Protein AF-A0A920VBQ0-F1 (afdb_monomer_lite)

Structure (mmCIF, N/CA/C/O backbone):
data_AF-A0A920VBQ0-F1
#
_entry.id   AF-A0A920VBQ0-F1
#
loop_
_atom_site.group_PDB
_atom_site.id
_atom_site.type_symbol
_atom_site.label_atom_id
_atom_site.label_alt_id
_atom_site.label_comp_id
_atom_site.label_asym_id
_atom_site.label_entity_id
_atom_site.label_seq_id
_atom_site.pdbx_PDB_ins_code
_atom_site.Cartn_x
_atom_site.Cartn_y
_atom_site.Cartn_z
_atom_site.occupancy
_atom_site.B_iso_or_equiv
_atom_site.auth_seq_id
_atom_site.auth_comp_id
_atom_site.auth_asym_id
_atom_site.auth_atom_id
_atom_site.pdbx_PDB_model_num
ATOM 1 N N . MET A 1 1 ? -24.435 -3.716 21.543 1.00 46.31 1 MET A N 1
ATOM 2 C CA . MET A 1 1 ? -23.153 -3.632 20.809 1.00 46.31 1 MET A CA 1
ATOM 3 C C . MET A 1 1 ? -22.220 -2.700 21.575 1.00 46.31 1 MET A C 1
ATOM 5 O O . MET A 1 1 ? -22.427 -1.502 21.530 1.00 46.31 1 MET A O 1
ATOM 9 N N . ARG A 1 2 ? -21.284 -3.238 22.366 1.00 42.78 2 ARG A N 1
ATOM 10 C CA . ARG A 1 2 ? -20.258 -2.459 23.103 1.00 42.78 2 ARG A CA 1
ATOM 11 C C . ARG A 1 2 ? -18.838 -3.027 22.949 1.00 42.78 2 ARG A C 1
ATOM 13 O O . ARG A 1 2 ? -17.883 -2.320 23.206 1.00 42.78 2 ARG A O 1
ATOM 20 N N . HIS A 1 3 ? -18.694 -4.271 22.482 1.00 48.88 3 HIS A N 1
ATOM 21 C CA . HIS A 1 3 ? -17.398 -4.961 22.445 1.00 48.88 3 HIS A CA 1
ATOM 22 C C . HIS A 1 3 ? -16.560 -4.739 21.182 1.00 48.88 3 HIS A C 1
ATOM 24 O O . HIS A 1 3 ? -15.371 -5.033 21.198 1.00 48.88 3 HIS A O 1
ATOM 30 N N . VAL A 1 4 ? -17.140 -4.242 20.085 1.00 51.81 4 VAL A N 1
ATOM 31 C CA . VAL A 1 4 ? -16.386 -4.118 18.826 1.00 51.81 4 VAL A CA 1
ATOM 32 C C . VAL A 1 4 ? -15.414 -2.935 18.873 1.00 51.81 4 VAL A C 1
ATOM 34 O O . VAL A 1 4 ? -14.312 -3.068 18.357 1.00 51.81 4 VAL A O 1
ATOM 37 N N . SER A 1 5 ? -15.768 -1.824 19.532 1.00 54.25 5 SER A N 1
ATOM 38 C CA . SER A 1 5 ? -14.949 -0.602 19.588 1.00 54.25 5 SER A CA 1
ATOM 39 C C . SER A 1 5 ? -13.728 -0.717 20.508 1.00 54.25 5 SER A C 1
ATOM 41 O O . SER A 1 5 ? -12.646 -0.293 20.114 1.00 54.25 5 SER A O 1
ATOM 43 N N . GLU A 1 6 ? -13.862 -1.326 21.694 1.00 57.25 6 GLU A N 1
ATOM 44 C CA . GLU A 1 6 ? -12.722 -1.576 22.596 1.00 57.25 6 GLU A CA 1
ATOM 45 C C . GLU A 1 6 ? -11.742 -2.570 21.980 1.00 57.25 6 GLU A C 1
ATOM 47 O O . GLU A 1 6 ? -10.553 -2.277 21.881 1.00 57.25 6 GLU A O 1
ATOM 52 N N . ALA A 1 7 ? -12.249 -3.695 21.459 1.00 59.72 7 ALA A N 1
ATOM 53 C CA . ALA A 1 7 ? -11.400 -4.668 20.791 1.00 59.72 7 ALA A CA 1
ATOM 54 C C . ALA A 1 7 ? -10.718 -4.066 19.553 1.00 59.72 7 ALA A C 1
ATOM 56 O O . ALA A 1 7 ? -9.624 -4.507 19.220 1.00 59.72 7 ALA A O 1
ATOM 57 N N . PHE A 1 8 ? -11.329 -3.090 18.852 1.00 60.94 8 PHE A N 1
ATOM 58 C CA . PHE A 1 8 ? -10.746 -2.425 17.673 1.00 60.94 8 PHE A CA 1
ATOM 59 C C . PHE A 1 8 ? -9.410 -1.745 17.971 1.00 60.94 8 PHE A C 1
ATOM 61 O O . PHE A 1 8 ? -8.493 -1.861 17.160 1.00 60.94 8 PHE A O 1
ATOM 68 N N . ARG A 1 9 ? -9.289 -1.130 19.152 1.00 69.12 9 ARG A N 1
ATOM 69 C CA . ARG A 1 9 ? -8.139 -0.312 19.558 1.00 69.12 9 ARG A CA 1
ATOM 70 C C . ARG A 1 9 ? -6.915 -1.104 20.044 1.00 69.12 9 ARG A C 1
ATOM 72 O O . ARG A 1 9 ? -5.888 -0.506 20.307 1.00 69.12 9 ARG A O 1
ATOM 79 N N . GLU A 1 10 ? -6.980 -2.433 20.136 1.00 78.00 10 GLU A N 1
ATOM 80 C CA . GLU A 1 10 ? -5.873 -3.242 20.688 1.00 78.00 10 GLU A CA 1
ATOM 81 C C . GLU A 1 10 ? -4.645 -3.387 19.767 1.00 78.00 10 GLU A C 1
ATOM 83 O O . GLU A 1 10 ? -3.552 -3.679 20.244 1.00 78.00 10 GLU A O 1
ATOM 88 N N . ASP A 1 11 ? -4.809 -3.259 18.444 1.00 90.38 11 ASP A N 1
ATOM 89 C CA . ASP A 1 11 ? -3.721 -3.490 17.478 1.00 90.38 11 ASP A CA 1
ATOM 90 C C . ASP A 1 11 ? -3.871 -2.574 16.250 1.00 90.38 11 ASP A C 1
ATOM 92 O O . ASP A 1 11 ? -4.723 -2.865 15.398 1.00 90.38 11 ASP A O 1
ATOM 96 N N . PRO A 1 12 ? -3.039 -1.522 16.090 1.00 93.94 12 PRO A N 1
ATOM 97 C CA . PRO A 1 12 ? -3.114 -0.579 14.968 1.00 93.94 12 PRO A CA 1
ATOM 98 C C . PRO A 1 12 ? -2.925 -1.218 13.591 1.00 93.94 12 PRO A C 1
ATOM 100 O O . PRO A 1 12 ? -3.366 -0.661 12.584 1.00 93.94 12 PRO A O 1
ATOM 103 N N . LEU A 1 13 ? -2.413 -2.458 13.513 1.00 95.94 13 LEU A N 1
ATOM 104 C CA . LEU A 1 13 ? -2.407 -3.227 12.262 1.00 95.94 13 LEU A CA 1
ATOM 105 C C . LEU A 1 13 ? -3.825 -3.436 11.697 1.00 95.94 13 LEU A C 1
ATOM 107 O O . LEU A 1 13 ? -3.995 -3.739 10.513 1.00 95.94 13 LEU A O 1
ATOM 111 N N . ARG A 1 14 ? -4.865 -3.282 12.522 1.00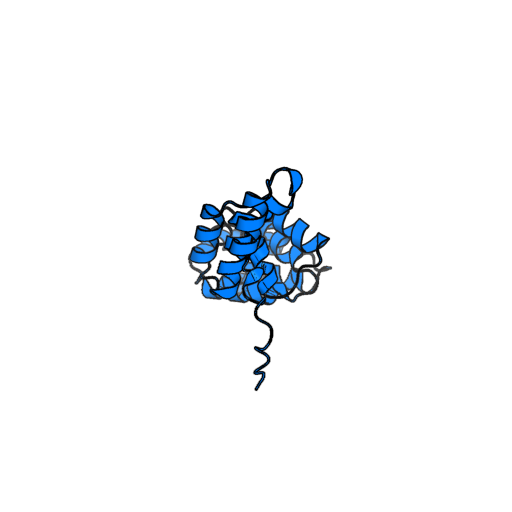 95.19 14 ARG A N 1
ATOM 112 C CA . ARG A 1 14 ? -6.261 -3.411 12.105 1.00 95.19 14 ARG A CA 1
ATOM 113 C C . ARG A 1 14 ? -6.649 -2.448 10.993 1.00 95.19 14 ARG A C 1
ATOM 115 O O . ARG A 1 14 ? -7.448 -2.843 10.153 1.00 95.19 14 ARG A O 1
ATOM 122 N N . VAL A 1 15 ? -6.028 -1.272 10.919 1.00 96.50 15 VAL A N 1
ATOM 123 C CA . VAL A 1 15 ? -6.236 -0.329 9.812 1.00 96.50 15 VAL A CA 1
ATOM 124 C C . VAL A 1 15 ? -5.917 -1.000 8.468 1.00 96.50 15 VAL A C 1
ATOM 126 O O . VAL A 1 15 ? -6.760 -1.057 7.574 1.00 96.50 15 VAL A O 1
ATOM 129 N N . PHE A 1 16 ? -4.746 -1.636 8.362 1.00 97.62 16 PHE A N 1
ATOM 130 C CA . PHE A 1 16 ? -4.330 -2.371 7.163 1.00 97.62 16 PHE A CA 1
ATOM 131 C C . PHE A 1 16 ? -5.147 -3.645 6.924 1.00 97.62 16 PHE A C 1
ATOM 133 O O . PHE A 1 16 ? -5.411 -4.007 5.778 1.00 97.62 16 PHE A O 1
ATOM 140 N N . ARG A 1 17 ? -5.584 -4.329 7.989 1.00 96.38 17 ARG A N 1
ATOM 141 C CA . ARG A 1 17 ? -6.455 -5.510 7.867 1.00 96.38 17 ARG A CA 1
ATOM 142 C C . ARG A 1 17 ? -7.841 -5.151 7.336 1.00 96.38 17 ARG A C 1
ATOM 144 O O . ARG A 1 17 ? -8.369 -5.911 6.533 1.00 96.38 17 ARG A O 1
ATOM 151 N N . VAL A 1 18 ? -8.415 -4.022 7.757 1.00 95.94 18 VAL A N 1
ATOM 152 C CA . VAL A 1 18 ? -9.694 -3.521 7.229 1.00 95.94 18 VAL A CA 1
ATOM 153 C C . VAL A 1 18 ? -9.537 -3.090 5.775 1.00 95.94 18 VAL A C 1
ATOM 155 O O . VAL A 1 18 ? -10.352 -3.483 4.949 1.00 95.94 18 VAL A O 1
ATOM 158 N N . ALA A 1 19 ? -8.453 -2.392 5.429 1.00 97.12 19 ALA A N 1
ATOM 159 C CA . ALA A 1 19 ? -8.147 -2.074 4.034 1.00 97.12 19 ALA A CA 1
ATOM 160 C C . ALA A 1 19 ? -8.032 -3.345 3.170 1.00 97.12 19 ALA A C 1
ATOM 162 O O . ALA A 1 19 ? -8.577 -3.418 2.070 1.00 97.12 19 ALA A O 1
ATOM 163 N N . ARG A 1 20 ? -7.384 -4.401 3.685 1.00 97.56 20 ARG A N 1
ATOM 164 C CA . ARG A 1 20 ? -7.330 -5.697 2.993 1.00 97.56 20 ARG A CA 1
ATOM 165 C C . ARG A 1 20 ? -8.704 -6.354 2.906 1.00 97.56 20 ARG A C 1
ATOM 167 O O . ARG A 1 20 ? -9.022 -6.941 1.882 1.00 97.56 20 ARG A O 1
ATOM 174 N N . PHE A 1 21 ? -9.516 -6.258 3.955 1.00 96.62 21 PHE A N 1
ATOM 175 C CA . PHE A 1 21 ? -10.880 -6.778 3.956 1.00 96.62 21 PHE A CA 1
ATOM 176 C C . PHE A 1 21 ? -11.746 -6.097 2.887 1.00 96.62 21 PHE A C 1
ATOM 178 O O . PHE A 1 21 ? -12.454 -6.791 2.165 1.00 96.62 21 PHE A O 1
ATOM 185 N N . ALA A 1 22 ? -11.627 -4.777 2.716 1.00 96.81 22 ALA A N 1
ATOM 186 C CA . ALA A 1 22 ? -12.282 -4.044 1.631 1.00 96.81 22 ALA A CA 1
ATOM 187 C C . ALA A 1 22 ? -11.793 -4.496 0.242 1.00 96.81 22 ALA A C 1
ATOM 189 O O . ALA A 1 22 ? -12.571 -4.532 -0.707 1.00 96.81 22 ALA A O 1
ATOM 190 N N . ALA A 1 23 ? -10.522 -4.896 0.122 1.00 97.44 23 ALA A N 1
ATOM 191 C CA . ALA A 1 23 ? -9.999 -5.502 -1.101 1.00 97.44 23 ALA A CA 1
ATOM 192 C C . ALA A 1 23 ? -10.505 -6.933 -1.349 1.00 97.44 23 ALA A C 1
ATOM 194 O O . ALA A 1 23 ? -10.636 -7.335 -2.502 1.00 97.44 23 ALA A O 1
ATOM 195 N N . THR A 1 24 ? -10.793 -7.706 -0.300 1.00 97.38 24 THR A N 1
ATOM 196 C CA . THR A 1 24 ? -11.411 -9.039 -0.414 1.00 97.38 24 THR A CA 1
ATOM 197 C C . THR A 1 24 ? -12.901 -8.953 -0.748 1.00 97.38 24 THR A C 1
ATOM 199 O O . THR A 1 24 ? -13.390 -9.751 -1.536 1.00 97.38 24 THR A O 1
ATOM 202 N N . PHE A 1 25 ? -13.623 -7.993 -0.168 1.00 96.50 25 PHE A N 1
ATOM 203 C CA . PHE A 1 25 ? -15.063 -7.809 -0.354 1.00 96.50 25 PHE A CA 1
ATOM 204 C C . PHE A 1 25 ? -15.327 -6.410 -0.924 1.00 96.50 25 PHE A C 1
ATOM 206 O O . PHE A 1 25 ? -15.546 -5.480 -0.153 1.00 96.50 25 PHE A O 1
ATOM 213 N N . PRO A 1 26 ? -15.319 -6.230 -2.257 1.00 91.25 26 PRO A N 1
ATOM 214 C CA . PRO A 1 26 ? -15.357 -4.898 -2.869 1.00 91.25 26 PRO A CA 1
ATOM 215 C C . PRO A 1 26 ? -16.636 -4.114 -2.547 1.00 91.25 26 PRO A C 1
ATOM 217 O O . PRO A 1 26 ? -16.588 -2.893 -2.420 1.00 91.25 26 PRO A O 1
ATOM 220 N N . GLU A 1 27 ? -17.749 -4.829 -2.346 1.00 92.19 27 GLU A N 1
ATOM 221 C CA . GLU A 1 27 ? -19.052 -4.280 -1.941 1.00 92.19 27 GLU A CA 1
ATOM 222 C C . GLU A 1 27 ? -19.087 -3.822 -0.473 1.00 92.19 27 GLU A C 1
ATOM 224 O O . GLU A 1 27 ? -20.009 -3.125 -0.044 1.00 92.19 27 GLU A O 1
ATOM 229 N N . PHE A 1 28 ? -18.089 -4.208 0.331 1.00 88.94 28 PHE A N 1
ATOM 230 C CA . PHE A 1 28 ? -17.976 -3.724 1.696 1.00 88.94 28 PHE A CA 1
ATOM 231 C C . PHE A 1 28 ? -17.644 -2.232 1.693 1.00 88.94 28 PHE A C 1
ATOM 233 O O . PHE A 1 28 ? -16.591 -1.777 1.232 1.00 88.94 28 PHE A O 1
ATOM 240 N N . THR A 1 29 ? -18.554 -1.476 2.290 1.00 83.88 29 THR A N 1
ATOM 241 C CA . THR A 1 29 ? -18.378 -0.073 2.642 1.00 83.88 29 THR A CA 1
ATOM 242 C C . THR A 1 29 ? -18.366 0.030 4.160 1.00 83.88 29 THR A C 1
ATOM 244 O O . THR A 1 29 ? -19.327 -0.338 4.839 1.00 83.88 29 THR A O 1
ATOM 247 N N . GLY A 1 30 ? -17.240 0.485 4.710 1.00 79.19 30 GLY A N 1
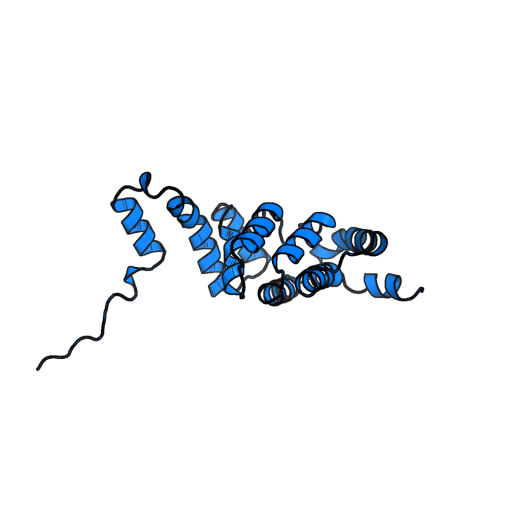ATOM 248 C CA . GLY A 1 30 ? -17.129 0.736 6.142 1.00 79.19 30 GLY A CA 1
ATOM 249 C C . GLY A 1 30 ? -18.150 1.785 6.583 1.00 79.19 30 GLY A C 1
ATOM 250 O O . GLY A 1 30 ? -18.444 2.731 5.852 1.00 79.19 30 GLY A O 1
ATOM 251 N N . ASN A 1 31 ? -18.701 1.634 7.787 1.00 87.19 31 ASN A N 1
ATOM 252 C CA . ASN A 1 31 ? -19.552 2.673 8.358 1.00 87.19 31 ASN A CA 1
ATOM 253 C C . ASN A 1 31 ? -18.699 3.842 8.898 1.00 87.19 31 ASN A C 1
ATOM 255 O O . ASN A 1 31 ? -17.497 3.704 9.140 1.00 87.19 31 ASN A O 1
ATOM 259 N N . GLN A 1 32 ? -19.332 4.997 9.128 1.00 88.31 32 GLN A N 1
ATOM 260 C CA . GLN A 1 32 ? -18.635 6.193 9.623 1.00 88.31 32 GLN A CA 1
ATOM 261 C C . GLN A 1 32 ? -17.936 5.971 10.973 1.00 88.31 32 GLN A C 1
ATOM 263 O O . GLN A 1 32 ? -16.917 6.595 11.249 1.00 88.31 32 GLN A O 1
ATOM 268 N N . GLU A 1 33 ? -18.472 5.093 11.822 1.00 88.69 33 GLU A N 1
ATOM 269 C CA . GLU A 1 33 ? -17.875 4.768 13.120 1.00 88.69 33 GLU A CA 1
ATOM 270 C C . GLU A 1 33 ? -16.547 4.012 12.957 1.00 88.69 33 GLU A C 1
ATOM 272 O O . GLU A 1 33 ? -15.561 4.352 13.604 1.00 88.69 33 GLU A O 1
ATOM 277 N N . THR A 1 34 ? -16.485 3.057 12.027 1.00 89.44 34 THR A N 1
ATOM 278 C CA . THR A 1 34 ? -15.268 2.296 11.711 1.00 89.44 34 THR A CA 1
ATOM 279 C C . THR A 1 34 ? -14.186 3.212 11.150 1.00 89.44 34 THR A C 1
ATOM 281 O O . THR A 1 34 ? -13.038 3.131 11.579 1.00 89.44 34 THR A O 1
ATOM 284 N N . ALA A 1 35 ? -14.550 4.124 10.242 1.00 92.00 35 ALA A N 1
ATOM 285 C CA . ALA A 1 35 ? -13.610 5.098 9.691 1.00 92.00 35 ALA A CA 1
ATOM 286 C C . ALA A 1 35 ? -13.026 6.012 10.782 1.00 92.00 35 ALA A C 1
ATOM 288 O O . ALA A 1 35 ? -11.815 6.210 10.825 1.00 92.00 35 ALA A O 1
ATOM 289 N N . LYS A 1 36 ? -13.859 6.504 11.712 1.00 92.50 36 LYS A N 1
ATOM 290 C CA . LYS A 1 36 ? -13.401 7.314 12.855 1.00 92.50 36 LYS A CA 1
ATOM 291 C C . LYS A 1 36 ? -12.442 6.546 13.761 1.00 92.50 36 LYS A C 1
ATOM 293 O O . LYS A 1 36 ? -11.387 7.068 14.099 1.00 92.50 36 LYS A O 1
ATOM 298 N N . LEU A 1 37 ? -12.769 5.298 14.103 1.00 91.88 37 LEU A N 1
ATOM 299 C CA . LEU A 1 37 ? -11.880 4.452 14.904 1.00 91.88 37 LEU A CA 1
ATOM 300 C C . LEU A 1 37 ? -10.537 4.219 14.198 1.00 91.88 37 LEU A C 1
ATOM 302 O O . LEU A 1 37 ? -9.493 4.282 14.835 1.00 91.88 37 LEU A O 1
ATOM 306 N N . MET A 1 38 ? -10.536 3.992 12.881 1.00 94.38 38 MET A N 1
ATOM 307 C CA . MET A 1 38 ? -9.294 3.855 12.112 1.00 94.38 38 MET A CA 1
ATOM 308 C C . MET A 1 38 ? -8.470 5.145 12.108 1.00 94.38 38 MET A C 1
ATOM 310 O O . MET A 1 38 ? -7.257 5.069 12.270 1.00 94.38 38 MET A O 1
ATOM 314 N N . GLN A 1 39 ? -9.114 6.307 11.961 1.00 95.19 39 GLN A N 1
ATOM 315 C CA . GLN A 1 39 ? -8.461 7.620 11.996 1.00 95.19 39 GLN A CA 1
ATOM 316 C C . GLN A 1 39 ? -7.796 7.900 13.350 1.00 95.19 39 GLN A C 1
ATOM 318 O O . GLN A 1 39 ? -6.685 8.422 13.387 1.00 95.19 39 GLN A O 1
ATOM 323 N N . GLU A 1 40 ? -8.431 7.513 14.459 1.00 93.81 40 GLU A N 1
ATOM 324 C CA . GLU A 1 40 ? -7.842 7.629 15.801 1.00 93.81 40 GLU A CA 1
ATOM 325 C C . GLU A 1 40 ? -6.560 6.797 15.944 1.00 93.81 40 GLU A C 1
ATOM 327 O O . GLU A 1 40 ? -5.613 7.243 16.583 1.00 93.81 40 GLU A O 1
ATOM 332 N N . MET A 1 41 ? -6.507 5.627 15.301 1.00 93.56 41 MET A N 1
ATOM 333 C CA . MET A 1 41 ? -5.358 4.715 15.349 1.00 93.56 41 MET A CA 1
ATOM 334 C C . MET A 1 41 ? -4.217 5.115 14.401 1.00 93.56 41 MET A C 1
ATOM 336 O O . MET A 1 41 ? -3.142 4.516 14.457 1.00 93.56 41 MET A O 1
ATOM 340 N N . VAL A 1 42 ? -4.413 6.104 13.515 1.00 95.44 42 VAL A N 1
ATOM 341 C CA . VAL A 1 42 ? -3.376 6.540 12.557 1.00 95.44 42 VAL A CA 1
ATOM 342 C C . VAL A 1 42 ? -2.106 7.002 13.277 1.00 95.44 42 VAL A C 1
ATOM 344 O O . VAL A 1 42 ? -0.996 6.760 12.803 1.00 95.44 42 VAL A O 1
ATOM 347 N N . THR A 1 43 ? -2.256 7.628 14.445 1.00 94.69 43 THR A N 1
ATOM 348 C CA . THR A 1 43 ? -1.140 8.121 15.264 1.00 94.69 43 THR A CA 1
ATOM 349 C C . THR A 1 43 ? -0.270 7.002 15.837 1.00 94.69 43 THR A C 1
ATOM 351 O O . THR A 1 43 ? 0.896 7.249 16.128 1.00 94.69 43 THR A O 1
ATOM 354 N N . GLU A 1 44 ? -0.799 5.781 15.936 1.00 95.31 44 GLU A N 1
ATOM 355 C CA . GLU A 1 44 ? -0.119 4.591 16.465 1.00 95.31 44 GLU A CA 1
ATOM 356 C C . GLU A 1 44 ? 0.528 3.739 15.355 1.00 95.31 44 GLU A C 1
ATOM 358 O O . GLU A 1 44 ? 1.315 2.831 15.623 1.00 95.31 44 GLU A O 1
ATOM 363 N N . LEU A 1 45 ? 0.239 4.023 14.075 1.00 96.50 45 LEU A N 1
ATOM 364 C CA . LEU A 1 45 ? 0.846 3.304 12.948 1.00 96.50 45 LEU A CA 1
ATOM 365 C C . LEU A 1 45 ? 2.384 3.340 12.930 1.00 96.50 45 LEU A C 1
ATOM 367 O O . LEU A 1 45 ? 2.953 2.337 12.491 1.00 96.50 45 LEU A O 1
ATOM 371 N N . PRO A 1 46 ? 3.084 4.416 13.355 1.00 96.62 46 PRO A N 1
ATOM 372 C CA . PRO A 1 46 ? 4.546 4.428 13.417 1.00 96.62 46 PRO A CA 1
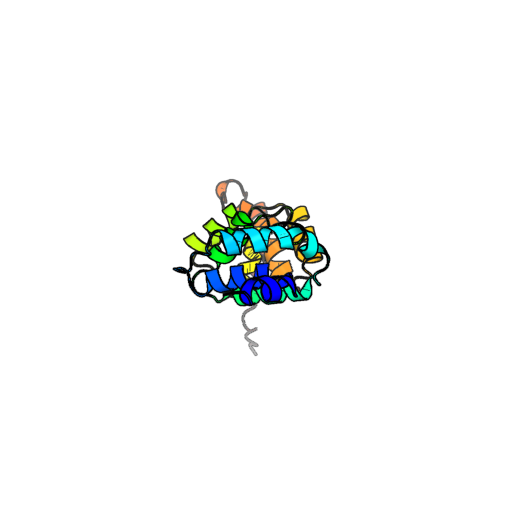ATOM 373 C C . PRO A 1 46 ? 5.159 3.338 14.302 1.00 96.62 46 PRO A C 1
ATOM 375 O O . PRO A 1 46 ? 6.276 2.909 14.019 1.00 96.62 46 PRO A O 1
ATOM 378 N N . ASP A 1 47 ? 4.432 2.855 15.313 1.00 94.81 47 ASP A N 1
ATOM 379 C CA . ASP A 1 47 ? 4.921 1.832 16.246 1.00 94.81 47 ASP A CA 1
ATOM 380 C C . ASP A 1 47 ? 4.848 0.412 15.661 1.00 94.81 47 ASP A C 1
ATOM 382 O O . ASP A 1 47 ? 5.381 -0.550 16.224 1.00 94.81 47 ASP A O 1
ATOM 386 N N . LEU A 1 48 ? 4.198 0.247 14.503 1.00 96.62 48 LEU A N 1
ATOM 387 C CA . LEU A 1 48 ? 4.091 -1.046 13.845 1.00 96.62 48 LEU A CA 1
ATOM 388 C C . LEU A 1 48 ? 5.425 -1.467 13.207 1.00 96.62 48 LEU A C 1
ATOM 390 O O . LEU A 1 48 ? 6.052 -0.706 12.479 1.00 96.62 48 LEU A O 1
ATOM 394 N N . PRO A 1 49 ? 5.851 -2.728 13.363 1.00 96.88 49 PRO A N 1
ATOM 395 C CA . PRO A 1 49 ? 6.958 -3.258 12.578 1.00 96.88 49 PRO A CA 1
ATOM 396 C C . PRO A 1 49 ? 6.635 -3.251 11.076 1.00 96.88 49 PRO A C 1
ATOM 398 O O . PRO A 1 49 ? 5.593 -3.772 10.663 1.00 96.88 49 PRO A O 1
ATOM 401 N N . ALA A 1 50 ? 7.563 -2.749 10.257 1.00 97.56 50 ALA A N 1
ATOM 402 C CA . ALA A 1 50 ? 7.462 -2.715 8.793 1.00 97.56 50 ALA A CA 1
ATOM 403 C C . ALA A 1 50 ? 7.051 -4.070 8.189 1.00 97.56 50 ALA A C 1
ATOM 405 O O . ALA A 1 50 ? 6.216 -4.135 7.288 1.00 97.56 50 ALA A O 1
ATOM 406 N N . GLU A 1 51 ? 7.581 -5.168 8.734 1.00 97.00 51 GLU A N 1
ATOM 407 C CA . GLU A 1 51 ? 7.265 -6.534 8.326 1.00 97.00 51 GLU A CA 1
ATOM 408 C C . GLU A 1 51 ? 5.770 -6.852 8.436 1.00 97.00 51 GLU A C 1
ATOM 410 O O . GLU A 1 51 ? 5.218 -7.517 7.561 1.00 97.00 51 GLU A O 1
ATOM 415 N N . ARG A 1 52 ? 5.085 -6.363 9.479 1.00 97.31 52 ARG A N 1
ATOM 416 C CA . ARG A 1 52 ? 3.641 -6.589 9.645 1.00 97.31 52 ARG A CA 1
ATOM 417 C C . ARG A 1 52 ? 2.851 -5.861 8.560 1.00 97.31 52 ARG A C 1
ATOM 419 O O . ARG A 1 52 ? 1.905 -6.434 8.023 1.00 97.31 52 ARG A O 1
ATOM 426 N N . ILE A 1 53 ? 3.270 -4.647 8.206 1.00 97.62 53 ILE A N 1
ATOM 427 C CA . ILE A 1 53 ? 2.640 -3.854 7.145 1.00 97.62 53 ILE A CA 1
ATOM 428 C C . ILE A 1 53 ? 2.847 -4.520 5.787 1.00 97.62 53 ILE A C 1
ATOM 430 O O . ILE A 1 53 ? 1.888 -4.731 5.045 1.00 97.62 53 ILE A O 1
ATOM 434 N N . TRP A 1 54 ? 4.086 -4.925 5.495 1.00 97.50 54 TRP A N 1
ATOM 435 C CA . TRP A 1 54 ? 4.427 -5.654 4.277 1.00 97.50 54 TRP A CA 1
ATOM 436 C C . TRP A 1 54 ? 3.591 -6.928 4.127 1.00 97.50 54 TRP A C 1
ATOM 438 O O . TRP A 1 54 ? 3.042 -7.183 3.057 1.00 97.50 54 TRP A O 1
ATOM 448 N N . MET A 1 55 ? 3.433 -7.710 5.199 1.00 97.00 55 MET A N 1
ATOM 449 C CA . MET A 1 55 ? 2.641 -8.938 5.149 1.00 97.00 55 MET A CA 1
ATOM 450 C C . MET A 1 55 ? 1.163 -8.691 4.846 1.00 97.00 55 MET A C 1
ATOM 452 O O . MET A 1 55 ? 0.560 -9.494 4.136 1.00 97.00 55 MET A O 1
ATOM 456 N N . GLU A 1 56 ? 0.561 -7.615 5.355 1.00 97.50 56 GLU A N 1
ATOM 457 C CA . GLU A 1 56 ? -0.816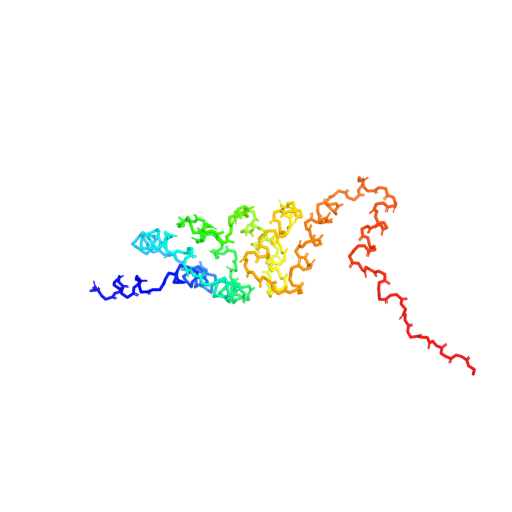 -7.271 4.989 1.00 97.50 56 GLU A CA 1
ATOM 458 C C . GLU A 1 56 ? -0.903 -6.763 3.545 1.00 97.50 56 GLU A C 1
ATOM 460 O O . GLU A 1 56 ? -1.786 -7.203 2.810 1.00 97.50 56 GLU A O 1
ATOM 465 N N . TRP A 1 57 ? 0.050 -5.943 3.096 1.00 97.44 57 TRP A N 1
ATOM 466 C CA . TRP A 1 57 ? 0.071 -5.430 1.725 1.00 97.44 57 TRP A CA 1
ATOM 467 C C . TRP A 1 57 ? 0.263 -6.536 0.672 1.00 97.44 57 TRP A C 1
ATOM 469 O O . TRP A 1 57 ? -0.439 -6.562 -0.336 1.00 97.44 57 TRP A O 1
ATOM 479 N N . VAL A 1 58 ? 1.133 -7.520 0.928 1.00 97.44 58 VAL A N 1
ATOM 480 C CA . VAL A 1 58 ? 1.293 -8.695 0.050 1.00 97.44 58 VAL A CA 1
ATOM 481 C C . VAL A 1 58 ? 0.019 -9.511 -0.041 1.00 97.44 58 VAL A C 1
ATOM 483 O O . VAL A 1 58 ? -0.374 -9.893 -1.138 1.00 97.44 58 VAL A O 1
ATOM 486 N N . LYS A 1 59 ? -0.646 -9.767 1.090 1.00 97.50 59 LYS A N 1
ATOM 487 C CA . LYS A 1 59 ? -1.905 -10.520 1.087 1.00 97.50 59 LYS A CA 1
ATOM 488 C C . LYS A 1 59 ? -2.980 -9.798 0.280 1.00 97.50 59 LYS A C 1
ATOM 490 O O . LYS A 1 59 ? -3.790 -10.466 -0.349 1.00 97.50 59 LYS A O 1
ATOM 495 N N . THR A 1 60 ? -2.989 -8.465 0.281 1.00 97.56 60 THR A N 1
ATOM 496 C CA . THR A 1 60 ? -3.907 -7.654 -0.530 1.00 97.56 60 THR A CA 1
ATOM 497 C C . THR A 1 60 ? -3.717 -7.867 -2.033 1.00 97.56 60 THR A C 1
ATOM 499 O O . THR A 1 60 ? -4.695 -7.839 -2.774 1.00 97.56 60 THR A O 1
ATOM 502 N N . ALA A 1 61 ? -2.486 -8.105 -2.494 1.00 96.12 61 ALA A N 1
ATOM 503 C CA . ALA A 1 61 ? -2.168 -8.167 -3.922 1.00 96.12 61 ALA A CA 1
ATOM 504 C C . ALA A 1 61 ? -2.925 -9.271 -4.684 1.00 96.12 61 ALA A C 1
ATOM 506 O O . ALA A 1 61 ? -3.109 -9.155 -5.892 1.00 96.12 61 ALA A O 1
ATOM 507 N N . ASP A 1 62 ? -3.358 -10.328 -3.995 1.00 94.75 62 ASP A N 1
ATOM 508 C CA . ASP A 1 62 ? -4.096 -11.456 -4.580 1.00 94.75 62 ASP A CA 1
ATOM 509 C C . ASP A 1 62 ? -5.614 -11.395 -4.338 1.00 94.75 62 ASP A C 1
ATOM 511 O O . ASP A 1 62 ? -6.334 -12.315 -4.720 1.00 94.75 62 ASP A O 1
ATOM 515 N N . GLN A 1 63 ? -6.118 -10.326 -3.713 1.00 97.12 63 GLN A N 1
ATOM 516 C CA . GLN A 1 63 ? -7.550 -10.168 -3.436 1.00 97.12 63 GLN A CA 1
ATOM 517 C C . GLN A 1 63 ? -8.340 -9.750 -4.684 1.00 97.12 63 GLN A C 1
ATOM 519 O O . GLN A 1 63 ? -7.767 -9.453 -5.735 1.00 97.12 63 GLN A O 1
ATOM 524 N N . ASP A 1 64 ? -9.669 -9.722 -4.570 1.00 95.81 64 ASP A N 1
ATOM 525 C CA . ASP A 1 64 ? -10.569 -9.461 -5.696 1.00 95.81 64 ASP A CA 1
ATOM 526 C C . ASP A 1 64 ? -10.520 -8.021 -6.207 1.00 95.81 64 ASP A C 1
ATOM 528 O O . ASP A 1 64 ? -10.555 -7.797 -7.420 1.00 95.81 64 ASP A O 1
ATOM 532 N N . ALA A 1 65 ? -10.357 -7.059 -5.301 1.00 97.19 65 ALA A N 1
ATOM 533 C CA . ALA A 1 65 ? -10.209 -5.647 -5.617 1.00 97.19 65 ALA A CA 1
ATOM 534 C C . ALA A 1 65 ? -9.030 -5.005 -4.865 1.00 97.19 65 ALA A C 1
ATOM 536 O O . ALA A 1 65 ? -9.247 -4.183 -3.972 1.00 97.19 65 ALA A O 1
ATOM 537 N N . PRO A 1 66 ? -7.765 -5.313 -5.220 1.00 97.75 66 PRO A N 1
ATOM 538 C CA . PRO A 1 66 ? -6.592 -4.796 -4.509 1.00 97.75 66 PRO A CA 1
ATOM 539 C C . PRO A 1 66 ? -6.537 -3.265 -4.447 1.00 97.75 66 PRO A C 1
ATOM 541 O O . PRO A 1 66 ? -5.987 -2.714 -3.499 1.00 97.75 66 PRO A O 1
ATOM 544 N N . TRP A 1 67 ? -7.148 -2.571 -5.414 1.00 97.81 67 TRP A N 1
ATOM 545 C CA . TRP A 1 67 ? -7.242 -1.109 -5.417 1.00 97.81 67 TRP A CA 1
ATOM 546 C C . TRP A 1 67 ? -8.013 -0.545 -4.213 1.00 97.81 67 TRP A C 1
ATOM 548 O O . TRP A 1 67 ? -7.634 0.511 -3.716 1.00 97.81 67 TRP A O 1
ATOM 558 N N . ARG A 1 68 ? -9.022 -1.260 -3.683 1.00 97.69 68 ARG A N 1
ATOM 559 C CA . ARG A 1 68 ? -9.809 -0.828 -2.507 1.00 97.69 68 ARG A CA 1
ATOM 560 C C . ARG A 1 68 ? -8.933 -0.643 -1.269 1.00 97.69 68 ARG A C 1
ATOM 562 O O . ARG A 1 68 ? -9.252 0.171 -0.414 1.00 97.69 68 ARG A O 1
ATOM 569 N N . PHE A 1 69 ? -7.817 -1.369 -1.170 1.00 97.94 69 PHE A N 1
ATOM 570 C CA . PHE A 1 69 ? -6.870 -1.199 -0.069 1.00 97.94 69 PHE A CA 1
ATOM 571 C C . PHE A 1 69 ? -6.282 0.208 -0.047 1.00 97.94 69 PHE A C 1
ATOM 573 O O . PHE A 1 69 ? -6.242 0.832 1.008 1.00 97.94 69 PHE A O 1
ATOM 580 N N . TYR A 1 70 ? -5.846 0.712 -1.202 1.00 97.62 70 TYR A N 1
ATOM 581 C CA . TYR A 1 70 ? -5.280 2.054 -1.303 1.00 97.62 70 TYR A CA 1
ATOM 582 C C . TYR A 1 70 ? -6.351 3.121 -1.065 1.00 97.62 70 TYR A C 1
ATOM 584 O O . TYR A 1 70 ? -6.089 4.053 -0.309 1.00 97.62 70 TYR A O 1
ATOM 592 N N . GLU A 1 71 ? -7.566 2.929 -1.595 1.00 97.12 71 GLU A N 1
ATOM 593 C CA . GLU A 1 71 ? -8.708 3.812 -1.314 1.00 97.12 71 GLU A CA 1
ATOM 594 C C . GLU A 1 71 ? -8.995 3.908 0.178 1.00 97.12 71 GLU A C 1
ATOM 596 O O . GLU A 1 71 ? -9.038 5.001 0.728 1.00 97.12 71 GLU A O 1
ATOM 601 N N . THR A 1 72 ? -9.121 2.769 0.863 1.00 97.06 72 THR A N 1
ATOM 602 C CA . THR A 1 72 ? -9.400 2.756 2.300 1.00 97.06 72 THR A CA 1
ATOM 603 C C . THR A 1 72 ? -8.293 3.452 3.093 1.00 97.06 72 THR A C 1
ATOM 605 O O . THR A 1 72 ? -8.591 4.197 4.024 1.00 97.06 72 THR A O 1
ATOM 608 N N . LEU A 1 73 ? -7.015 3.252 2.743 1.00 97.88 73 LEU A N 1
ATOM 609 C CA . LEU A 1 73 ? -5.915 3.958 3.408 1.00 97.88 73 LEU A CA 1
ATOM 610 C C . LEU A 1 73 ? -5.970 5.473 3.169 1.00 97.88 73 LEU A C 1
ATOM 612 O O . LEU A 1 73 ? -5.710 6.230 4.105 1.00 97.88 73 LEU A O 1
ATOM 616 N N . ALA A 1 74 ? -6.309 5.911 1.955 1.00 96.88 74 ALA A N 1
ATOM 617 C CA . ALA A 1 74 ? -6.475 7.325 1.628 1.00 96.88 74 ALA A CA 1
ATOM 618 C C . ALA A 1 74 ? -7.665 7.943 2.388 1.00 96.88 74 ALA A C 1
ATOM 620 O O . ALA A 1 74 ? -7.505 8.981 3.028 1.00 96.88 74 ALA A O 1
ATOM 621 N N . GLU A 1 75 ? -8.816 7.262 2.413 1.00 95.38 75 GLU A N 1
ATOM 622 C CA . GLU A 1 75 ? -10.044 7.681 3.108 1.00 95.38 75 GLU A CA 1
ATOM 623 C C . GLU A 1 75 ? -9.823 7.936 4.608 1.00 95.38 75 GLU A C 1
ATOM 625 O O . GLU A 1 75 ? -10.371 8.887 5.173 1.00 95.38 75 GLU A O 1
ATOM 630 N N . VAL A 1 76 ? -9.014 7.102 5.272 1.00 96.31 76 VAL A N 1
ATOM 631 C CA . VAL A 1 76 ? -8.735 7.242 6.712 1.00 96.31 76 VAL A CA 1
ATOM 632 C C . VAL A 1 76 ? -7.444 8.007 7.020 1.00 96.31 76 VAL A C 1
ATOM 634 O O . VAL A 1 76 ? -7.100 8.153 8.189 1.00 96.31 76 VAL A O 1
ATOM 637 N N . GLY A 1 77 ? -6.715 8.491 6.009 1.00 96.50 77 GLY A N 1
ATOM 638 C CA . GLY A 1 77 ? -5.445 9.202 6.201 1.00 96.50 77 GLY A CA 1
ATOM 639 C C . GLY A 1 77 ? -4.302 8.322 6.729 1.00 96.50 77 GLY A C 1
ATOM 640 O O . GLY A 1 77 ? -3.367 8.818 7.352 1.00 96.50 77 GLY A O 1
ATOM 641 N N . ALA A 1 78 ? -4.353 7.013 6.481 1.00 96.88 78 ALA A N 1
ATOM 642 C CA . ALA A 1 78 ? -3.373 6.027 6.942 1.00 96.88 78 ALA A CA 1
ATOM 643 C C . ALA A 1 78 ? -2.189 5.844 5.970 1.00 96.88 78 ALA A C 1
ATOM 645 O O . ALA A 1 78 ? -1.535 4.798 5.944 1.00 96.88 78 ALA A O 1
ATOM 646 N N . ASN A 1 79 ? -1.901 6.855 5.147 1.00 95.38 79 ASN A N 1
ATOM 647 C CA . ASN A 1 79 ? -0.757 6.841 4.241 1.00 95.38 79 ASN A CA 1
ATOM 648 C C . ASN A 1 79 ? 0.567 6.993 5.005 1.00 95.38 79 ASN A C 1
ATOM 650 O O . ASN A 1 79 ? 1.571 6.397 4.623 1.00 95.38 79 ASN A O 1
ATOM 654 N N . ARG A 1 80 ? 0.601 7.756 6.101 1.00 94.88 80 ARG A N 1
ATOM 655 C CA . ARG A 1 80 ? 1.825 7.957 6.889 1.00 94.88 80 ARG A CA 1
ATOM 656 C C . ARG A 1 80 ? 1.921 6.984 8.072 1.00 94.88 80 ARG A C 1
ATOM 658 O O . ARG A 1 80 ? 0.903 6.651 8.667 1.00 94.88 80 ARG A O 1
ATOM 665 N N . PRO A 1 81 ? 3.138 6.536 8.434 1.00 95.75 81 PRO A N 1
ATOM 666 C CA . PRO A 1 81 ? 4.413 6.810 7.758 1.00 95.75 81 PRO A CA 1
ATOM 667 C C . PRO A 1 81 ? 4.702 5.859 6.583 1.00 95.75 81 PRO A C 1
ATOM 669 O O . PRO A 1 81 ? 5.630 6.095 5.816 1.00 95.75 81 PRO A O 1
ATOM 672 N N . TRP A 1 82 ? 3.947 4.771 6.441 1.00 97.38 82 TRP A N 1
ATOM 673 C CA . TRP A 1 82 ? 4.351 3.604 5.650 1.00 97.38 82 TRP A CA 1
ATOM 674 C C . TRP A 1 82 ? 4.307 3.802 4.130 1.00 97.38 82 TRP A C 1
ATOM 676 O O . TRP A 1 82 ? 5.209 3.347 3.423 1.00 97.38 82 TRP A O 1
ATOM 686 N N . PHE A 1 83 ? 3.326 4.552 3.643 1.00 97.12 83 PHE A N 1
ATOM 687 C CA . PHE A 1 83 ? 3.130 4.957 2.249 1.00 97.12 83 PHE A CA 1
ATOM 688 C C . PHE A 1 83 ? 3.432 6.448 2.028 1.00 97.12 83 PHE A C 1
ATOM 690 O O . PHE A 1 83 ? 3.032 7.024 1.024 1.00 97.12 83 PHE A O 1
ATOM 697 N N . ASP A 1 84 ? 4.168 7.095 2.936 1.00 95.56 84 ASP A N 1
ATOM 698 C CA . ASP A 1 84 ? 4.534 8.501 2.761 1.00 95.56 84 ASP A CA 1
ATOM 699 C C . ASP A 1 84 ? 5.393 8.707 1.503 1.00 95.56 84 ASP A C 1
ATOM 701 O O . ASP A 1 84 ? 6.329 7.940 1.252 1.00 95.56 84 ASP A O 1
ATOM 705 N N . GLY A 1 85 ? 5.056 9.732 0.720 1.00 93.19 85 GLY A N 1
ATOM 706 C CA . GLY A 1 85 ? 5.654 10.008 -0.588 1.00 93.19 85 GLY A CA 1
ATOM 707 C C . GLY A 1 85 ? 5.091 9.180 -1.748 1.00 93.19 85 GLY A C 1
ATOM 708 O O . GLY A 1 85 ? 5.539 9.377 -2.875 1.00 93.19 85 GLY A O 1
ATOM 709 N N . ILE A 1 86 ? 4.132 8.283 -1.492 1.00 95.25 86 ILE A N 1
ATOM 710 C CA . ILE A 1 86 ? 3.434 7.508 -2.523 1.00 95.25 86 ILE A CA 1
ATOM 711 C C . ILE A 1 86 ? 2.056 8.110 -2.791 1.00 95.25 86 ILE A C 1
ATOM 713 O O . ILE A 1 86 ? 1.319 8.423 -1.855 1.00 95.25 86 ILE A O 1
ATOM 717 N N . ASP A 1 87 ? 1.706 8.234 -4.068 1.00 94.44 87 ASP A N 1
ATOM 718 C CA . ASP A 1 87 ? 0.378 8.651 -4.509 1.00 94.44 87 ASP A CA 1
ATOM 719 C C . ASP A 1 87 ? -0.567 7.437 -4.498 1.00 94.44 87 ASP A C 1
ATOM 721 O O . ASP A 1 87 ? -0.498 6.541 -5.346 1.00 94.44 87 ASP A O 1
ATOM 725 N N . LEU A 1 88 ? -1.422 7.376 -3.473 1.00 96.19 88 LEU A N 1
ATOM 726 C CA . LEU A 1 88 ? -2.377 6.282 -3.304 1.00 96.19 88 LEU A CA 1
ATOM 727 C C . LEU A 1 88 ? -3.508 6.324 -4.335 1.00 96.19 88 LEU A C 1
ATOM 729 O O . LEU A 1 88 ? -4.018 5.262 -4.697 1.00 96.19 88 LEU A O 1
ATOM 733 N N . ASP A 1 89 ? -3.876 7.498 -4.842 1.00 94.94 89 ASP A N 1
ATOM 734 C CA . ASP A 1 89 ? -4.952 7.642 -5.825 1.00 94.94 89 ASP A CA 1
ATOM 735 C C . ASP A 1 89 ? -4.473 7.167 -7.202 1.00 94.94 89 ASP A C 1
ATOM 737 O O . ASP A 1 89 ? -5.155 6.388 -7.877 1.00 94.94 89 ASP A O 1
ATOM 741 N N . ALA A 1 90 ? -3.244 7.528 -7.581 1.00 92.25 90 ALA A N 1
ATOM 742 C CA . ALA A 1 90 ? -2.606 7.019 -8.792 1.00 92.25 90 ALA A CA 1
ATOM 743 C C . ALA A 1 90 ? -2.445 5.489 -8.750 1.00 92.25 90 ALA A C 1
ATOM 745 O O . ALA A 1 90 ? -2.747 4.799 -9.729 1.00 92.25 90 ALA A O 1
ATOM 746 N N . LEU A 1 91 ? -2.026 4.930 -7.606 1.00 94.50 91 LEU A N 1
ATOM 747 C CA . LEU A 1 91 ? -1.944 3.477 -7.423 1.00 94.50 91 LEU A CA 1
ATOM 748 C C . LEU A 1 91 ? -3.307 2.794 -7.475 1.00 94.50 91 LEU A C 1
ATOM 750 O O . LEU A 1 91 ? -3.430 1.737 -8.098 1.00 94.50 91 LEU A O 1
ATOM 754 N N . THR A 1 92 ? -4.322 3.389 -6.848 1.00 96.38 92 THR A N 1
ATOM 755 C CA . THR A 1 92 ? -5.706 2.910 -6.915 1.00 96.38 92 THR A CA 1
ATOM 756 C C . THR A 1 92 ? -6.125 2.750 -8.367 1.00 96.38 92 THR A C 1
ATOM 758 O O . THR A 1 92 ? -6.553 1.669 -8.781 1.00 96.38 92 THR A O 1
ATOM 761 N N . GLU A 1 93 ? -5.951 3.804 -9.160 1.00 94.88 93 GLU A N 1
ATOM 762 C CA . GLU A 1 93 ? -6.394 3.801 -10.544 1.00 94.88 93 GLU A CA 1
ATOM 763 C C . GLU A 1 93 ? -5.587 2.833 -11.409 1.00 94.88 93 GLU A C 1
ATOM 765 O O . GLU A 1 93 ? -6.154 2.119 -12.241 1.00 94.88 93 GLU A O 1
ATOM 770 N N . LEU A 1 94 ? -4.278 2.734 -11.173 1.00 92.88 94 LEU A N 1
ATOM 771 C CA . LEU A 1 94 ? -3.414 1.793 -11.873 1.00 92.88 94 LEU A CA 1
ATOM 772 C C . LEU A 1 94 ? -3.837 0.337 -11.620 1.00 92.88 94 LEU A C 1
ATOM 774 O O . LEU A 1 94 ? -3.995 -0.431 -12.572 1.00 92.88 94 LEU A O 1
ATOM 778 N N . PHE A 1 95 ? -4.073 -0.042 -10.360 1.00 95.56 95 PHE A N 1
ATOM 779 C CA . PHE A 1 95 ? -4.516 -1.395 -10.009 1.00 95.56 95 PHE A CA 1
ATOM 780 C C . PHE A 1 95 ? -5.911 -1.706 -10.549 1.00 95.56 95 PHE A C 1
ATOM 782 O O . PHE A 1 95 ? -6.128 -2.807 -11.061 1.00 95.56 95 PHE A O 1
ATOM 789 N N . ARG A 1 96 ? -6.835 -0.740 -10.477 1.00 94.81 96 ARG A N 1
ATOM 790 C CA . ARG A 1 96 ? -8.197 -0.878 -11.001 1.00 94.81 96 ARG A CA 1
ATOM 791 C C . ARG A 1 96 ? -8.204 -1.076 -12.514 1.00 94.81 96 ARG A C 1
ATOM 793 O O . ARG A 1 96 ? -8.830 -2.012 -12.999 1.00 94.81 96 ARG A O 1
ATOM 800 N N . ARG A 1 97 ? -7.513 -0.211 -13.265 1.00 94.50 97 ARG A N 1
ATOM 801 C CA . ARG A 1 97 ? -7.540 -0.235 -14.738 1.00 94.50 97 ARG A CA 1
ATOM 802 C C . ARG A 1 97 ? -6.826 -1.435 -15.332 1.00 94.50 97 ARG A C 1
ATOM 804 O O . ARG A 1 97 ? -7.286 -1.976 -16.329 1.00 94.50 97 ARG A O 1
ATOM 811 N N . GLN A 1 98 ? -5.687 -1.811 -14.756 1.00 92.12 98 GLN A N 1
ATOM 812 C CA . GLN A 1 98 ? -4.816 -2.837 -15.332 1.00 92.12 98 GLN A CA 1
ATOM 813 C C . GLN A 1 98 ? -5.066 -4.232 -14.742 1.00 92.12 98 GLN A C 1
ATOM 815 O O . GLN A 1 98 ? -4.406 -5.187 -15.145 1.00 92.12 98 GLN A O 1
ATOM 820 N N . GLY A 1 99 ? -5.988 -4.370 -13.778 1.00 91.62 99 GLY A N 1
ATOM 821 C CA . GLY A 1 99 ? -6.303 -5.657 -13.151 1.00 91.62 99 GLY A CA 1
ATOM 822 C C . GLY A 1 99 ? -5.090 -6.299 -12.471 1.00 91.62 99 GLY A C 1
ATOM 823 O O . GLY A 1 99 ? -4.918 -7.516 -12.514 1.00 91.62 99 GLY A O 1
ATOM 824 N N . LEU A 1 100 ? -4.216 -5.475 -11.890 1.00 91.31 100 LEU A N 1
ATOM 825 C CA . LEU A 1 100 ? -2.944 -5.910 -11.323 1.00 91.31 100 LEU A CA 1
ATOM 826 C C . LEU A 1 100 ? -3.146 -6.838 -10.120 1.00 91.31 100 LEU A C 1
ATOM 828 O O . LEU A 1 100 ? -3.818 -6.474 -9.156 1.00 91.31 100 LEU A O 1
ATOM 832 N N . ARG A 1 101 ? -2.503 -8.013 -10.148 1.00 92.88 101 ARG A N 1
ATOM 833 C CA . ARG A 1 101 ? -2.560 -9.023 -9.077 1.00 92.88 101 ARG A CA 1
ATOM 834 C C . ARG A 1 101 ? -1.212 -9.699 -8.824 1.00 92.88 101 ARG A C 1
ATOM 836 O O . ARG A 1 101 ? -0.306 -9.627 -9.657 1.00 92.88 101 ARG A O 1
ATOM 843 N N . GLY A 1 102 ? -1.084 -10.359 -7.677 1.00 94.50 102 GLY A N 1
ATOM 844 C CA . GLY A 1 102 ? 0.124 -11.073 -7.273 1.00 94.50 102 GLY A CA 1
ATOM 845 C C . GLY A 1 102 ? 1.198 -10.176 -6.681 1.00 94.50 102 GLY A C 1
ATOM 846 O O . GLY A 1 102 ? 1.344 -9.014 -7.031 1.00 94.50 102 GLY A O 1
ATOM 847 N N . SER A 1 103 ? 2.031 -10.738 -5.808 1.00 92.81 103 SER A N 1
ATOM 848 C CA . SER A 1 103 ? 3.078 -9.985 -5.092 1.00 92.81 103 SER A CA 1
ATOM 849 C C . SER A 1 103 ? 4.023 -9.147 -5.972 1.00 92.81 103 SER A C 1
ATOM 851 O O . SER A 1 103 ? 4.557 -8.145 -5.503 1.00 92.81 103 SER A O 1
ATOM 853 N N . LEU A 1 104 ? 4.253 -9.525 -7.240 1.00 93.31 104 LEU A N 1
ATOM 854 C CA . LEU A 1 104 ? 5.090 -8.733 -8.152 1.00 93.31 104 LEU A CA 1
ATOM 855 C C . LEU A 1 104 ? 4.403 -7.441 -8.605 1.00 93.31 104 LEU A C 1
ATOM 857 O O . LEU A 1 104 ? 5.102 -6.470 -8.882 1.00 93.31 104 LEU A O 1
ATOM 861 N N . SER A 1 105 ? 3.070 -7.402 -8.659 1.00 96.19 105 SER A N 1
ATOM 862 C CA . SER A 1 105 ? 2.336 -6.205 -9.071 1.00 96.19 105 SER A CA 1
ATOM 863 C C . SER A 1 105 ? 2.541 -5.031 -8.122 1.00 96.19 105 SER A C 1
ATOM 865 O O . SER A 1 105 ? 2.470 -3.885 -8.548 1.00 96.19 105 SER A O 1
ATOM 867 N N . LEU A 1 106 ? 2.907 -5.298 -6.866 1.00 96.94 106 LEU A N 1
ATOM 868 C CA . LEU A 1 106 ? 3.273 -4.272 -5.888 1.00 96.94 106 LEU A CA 1
ATOM 869 C C . LEU A 1 106 ? 4.488 -3.437 -6.319 1.00 96.94 106 LEU A C 1
ATOM 871 O O . LEU A 1 106 ? 4.676 -2.325 -5.834 1.00 96.94 106 LEU A O 1
ATOM 875 N N . ALA A 1 107 ? 5.286 -3.925 -7.276 1.00 96.50 107 ALA A N 1
ATOM 876 C CA . ALA A 1 107 ? 6.337 -3.136 -7.910 1.00 96.50 107 ALA A CA 1
ATOM 877 C C . ALA A 1 107 ? 5.798 -1.901 -8.655 1.00 96.50 107 ALA A C 1
ATOM 879 O O . ALA A 1 107 ? 6.558 -0.964 -8.888 1.00 96.50 107 ALA A O 1
ATOM 880 N N . ALA A 1 108 ? 4.500 -1.863 -8.976 1.00 94.88 108 ALA A N 1
ATOM 881 C CA . ALA A 1 108 ? 3.819 -0.716 -9.569 1.00 94.88 108 ALA A CA 1
ATOM 882 C C . ALA A 1 108 ? 3.942 0.570 -8.735 1.00 94.88 108 ALA A C 1
ATOM 884 O O . ALA A 1 108 ? 3.808 1.654 -9.288 1.00 94.88 108 ALA A O 1
ATOM 885 N N . VAL A 1 109 ? 4.305 0.474 -7.448 1.00 94.12 109 VAL A N 1
ATOM 886 C CA . VAL A 1 109 ? 4.714 1.634 -6.636 1.00 94.12 109 VAL A CA 1
ATOM 887 C C . VAL A 1 109 ? 5.867 2.431 -7.252 1.00 94.12 109 VAL A C 1
ATOM 889 O O . VAL A 1 109 ? 6.014 3.609 -6.975 1.00 94.12 109 VAL A O 1
ATOM 892 N N . GLY A 1 110 ? 6.684 1.824 -8.112 1.00 93.00 110 GLY A N 1
ATOM 893 C CA . GLY A 1 110 ? 7.723 2.545 -8.841 1.00 93.00 110 GLY A CA 1
ATOM 894 C C . GLY A 1 110 ? 7.219 3.328 -10.055 1.00 93.00 110 GLY A C 1
ATOM 895 O O . GLY A 1 110 ? 7.981 4.104 -10.607 1.00 93.00 110 GLY A O 1
ATOM 896 N N . TRP A 1 111 ? 5.981 3.133 -10.516 1.00 89.19 111 TRP A N 1
ATOM 897 C CA . TRP A 1 111 ? 5.529 3.641 -11.818 1.00 89.19 111 TRP A CA 1
ATOM 898 C C . TRP A 1 111 ? 5.522 5.172 -11.917 1.00 89.19 111 TRP A C 1
ATOM 900 O O . TRP A 1 111 ? 6.021 5.720 -12.899 1.00 89.19 111 TRP A O 1
ATOM 910 N N . ASP A 1 112 ? 5.005 5.857 -10.895 1.00 85.38 112 ASP A N 1
ATOM 911 C CA . ASP A 1 112 ? 4.772 7.309 -10.937 1.00 85.38 112 ASP A CA 1
ATOM 912 C C . ASP A 1 112 ? 5.715 8.118 -10.028 1.00 85.38 112 ASP A C 1
ATOM 914 O O . ASP A 1 112 ? 5.570 9.319 -9.807 1.00 85.38 112 ASP A O 1
ATOM 918 N N . HIS A 1 113 ? 6.755 7.468 -9.508 1.00 88.81 113 HIS A N 1
ATOM 919 C CA . HIS A 1 113 ? 7.672 8.072 -8.549 1.00 88.81 113 HIS A CA 1
ATOM 920 C C . HIS A 1 113 ? 9.114 8.071 -9.059 1.00 88.81 113 HIS A C 1
ATOM 922 O O . HIS A 1 113 ? 9.478 7.397 -10.024 1.00 88.81 113 HIS A O 1
ATOM 928 N N . SER A 1 114 ? 9.956 8.925 -8.474 1.00 89.88 114 SER A N 1
ATOM 929 C CA . SER A 1 114 ? 11.387 8.926 -8.790 1.00 89.88 114 SER A CA 1
ATOM 930 C C . SER A 1 114 ? 12.065 7.686 -8.201 1.00 89.88 114 SER A C 1
ATOM 932 O O . SER A 1 114 ? 11.566 7.077 -7.250 1.00 89.88 114 SER A O 1
ATOM 934 N N . GLU A 1 115 ? 13.238 7.325 -8.725 1.00 91.31 115 GLU A N 1
ATOM 935 C CA . GLU A 1 115 ? 14.040 6.225 -8.167 1.00 91.31 115 GLU A CA 1
ATOM 936 C C . GLU A 1 115 ? 14.413 6.483 -6.697 1.00 91.31 115 GLU A C 1
ATOM 938 O O . GLU A 1 115 ? 14.431 5.548 -5.898 1.00 91.31 115 GLU A O 1
ATOM 943 N N . ALA A 1 116 ? 14.625 7.747 -6.309 1.00 93.88 116 ALA A N 1
ATOM 944 C CA . ALA A 1 116 ? 14.909 8.137 -4.929 1.00 93.88 116 ALA A CA 1
ATOM 945 C C . ALA A 1 116 ? 13.717 7.880 -3.987 1.00 93.88 116 ALA A C 1
ATOM 947 O O . ALA A 1 116 ? 13.882 7.209 -2.967 1.00 93.88 116 ALA A O 1
ATOM 948 N N . VAL A 1 117 ? 12.515 8.349 -4.351 1.00 95.06 117 VAL A N 1
ATOM 949 C CA . VAL A 1 117 ? 11.284 8.124 -3.565 1.00 95.06 117 VAL A CA 1
ATOM 950 C C . VAL A 1 117 ? 10.976 6.630 -3.471 1.00 95.06 117 VAL A C 1
ATOM 952 O O . VAL A 1 117 ? 10.720 6.109 -2.386 1.00 95.06 117 VAL A O 1
ATOM 955 N N . THR A 1 118 ? 11.089 5.916 -4.591 1.00 96.00 118 THR A N 1
ATOM 956 C CA . THR A 1 118 ? 10.849 4.469 -4.648 1.00 96.00 118 THR A CA 1
ATOM 957 C C . THR A 1 118 ? 11.838 3.710 -3.765 1.00 96.00 118 THR A C 1
ATOM 959 O O . THR A 1 118 ? 11.431 2.863 -2.973 1.00 96.00 118 THR A O 1
ATOM 962 N N . SER A 1 119 ? 13.128 4.060 -3.826 1.00 96.38 119 SER A N 1
ATOM 963 C CA . SER A 1 119 ? 14.178 3.447 -3.004 1.00 96.38 119 SER A CA 1
ATOM 964 C C . SER A 1 119 ? 13.951 3.674 -1.507 1.00 96.38 119 SER A C 1
ATOM 966 O O . SER A 1 119 ? 14.126 2.752 -0.705 1.00 96.38 119 SER A O 1
ATOM 968 N N . GLN A 1 120 ? 13.519 4.876 -1.119 1.00 97.31 120 GLN A N 1
ATOM 969 C CA . GLN A 1 120 ? 13.165 5.182 0.265 1.00 97.31 120 GLN A CA 1
ATOM 970 C C . GLN A 1 120 ? 11.963 4.351 0.731 1.00 97.31 120 GLN A C 1
ATOM 972 O O . GLN A 1 120 ? 12.013 3.754 1.808 1.00 97.31 120 GLN A O 1
ATOM 977 N N . PHE A 1 121 ? 10.914 4.258 -0.091 1.00 97.31 121 PHE A N 1
ATOM 978 C CA . PHE A 1 121 ? 9.718 3.472 0.208 1.00 97.31 121 PHE A CA 1
ATOM 979 C C . PHE A 1 121 ? 10.038 1.983 0.402 1.00 97.31 121 PHE A C 1
ATOM 981 O O . PHE A 1 121 ? 9.681 1.402 1.431 1.00 97.31 121 PHE A O 1
ATOM 988 N N . VAL A 1 122 ? 10.756 1.365 -0.546 1.00 96.94 122 VAL A N 1
ATOM 989 C CA . VAL A 1 122 ? 11.075 -0.073 -0.470 1.00 96.94 122 VAL A CA 1
ATOM 990 C C . VAL A 1 122 ? 11.987 -0.398 0.711 1.00 96.94 122 VAL A C 1
ATOM 992 O O . VAL A 1 122 ? 11.867 -1.476 1.291 1.00 96.94 122 VAL A O 1
ATOM 995 N N . SER A 1 123 ? 12.867 0.533 1.093 1.00 97.50 123 SER A N 1
ATOM 996 C CA . SER A 1 123 ? 13.710 0.414 2.285 1.00 97.50 123 SER A CA 1
ATOM 997 C C . SER A 1 123 ? 12.876 0.492 3.568 1.00 97.50 123 SER A C 1
ATOM 999 O O . SER A 1 123 ? 12.961 -0.400 4.413 1.00 97.50 123 SER A O 1
ATOM 1001 N N . ARG A 1 124 ? 11.997 1.499 3.680 1.00 97.25 124 ARG A N 1
ATOM 1002 C CA . ARG A 1 124 ? 11.124 1.718 4.846 1.00 97.25 124 ARG A CA 1
ATOM 1003 C C . ARG A 1 124 ? 10.227 0.517 5.139 1.00 97.25 124 ARG A C 1
ATOM 1005 O O . ARG A 1 124 ? 10.127 0.105 6.289 1.00 97.25 124 ARG A O 1
ATOM 1012 N N . LEU A 1 125 ? 9.599 -0.055 4.112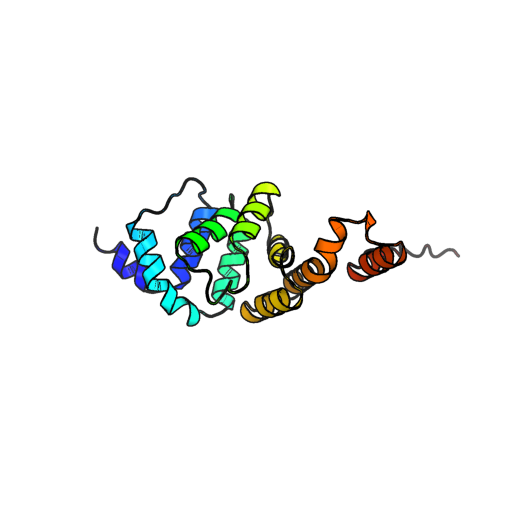 1.00 96.56 125 LEU A N 1
ATOM 1013 C CA . LEU A 1 125 ? 8.738 -1.236 4.257 1.00 96.56 125 LEU A CA 1
ATOM 1014 C C . LEU A 1 125 ? 9.495 -2.570 4.239 1.00 96.56 125 LEU A C 1
ATOM 1016 O O . LEU A 1 125 ? 8.864 -3.621 4.323 1.00 96.56 125 LEU A O 1
ATOM 1020 N N . LYS A 1 126 ? 10.832 -2.546 4.131 1.00 96.75 126 LYS A N 1
ATOM 1021 C CA . LYS A 1 126 ? 11.684 -3.743 4.031 1.00 96.75 126 LYS A CA 1
ATOM 1022 C C . LYS A 1 126 ? 11.207 -4.706 2.938 1.00 96.75 126 LYS A C 1
ATOM 1024 O O . LYS A 1 126 ? 11.162 -5.924 3.117 1.00 96.75 126 LYS A O 1
ATOM 1029 N N . VAL A 1 127 ? 10.847 -4.145 1.787 1.00 96.94 127 VAL A N 1
ATOM 1030 C CA . VAL A 1 127 ? 10.310 -4.894 0.651 1.00 96.94 127 VAL A CA 1
ATOM 1031 C C . VAL A 1 127 ? 11.355 -5.923 0.168 1.00 96.94 127 VAL A C 1
ATOM 1033 O O . VAL A 1 127 ? 12.537 -5.586 0.012 1.00 96.94 127 VAL A O 1
ATOM 1036 N N . PRO A 1 128 ? 10.967 -7.189 -0.091 1.00 96.75 128 PRO A N 1
ATOM 1037 C CA . PRO A 1 128 ? 11.865 -8.229 -0.573 1.00 96.75 128 PRO A CA 1
ATOM 1038 C C . PRO A 1 128 ? 12.533 -7.873 -1.900 1.00 96.75 128 PRO A C 1
ATOM 1040 O O . PRO A 1 128 ? 11.906 -7.340 -2.817 1.00 96.75 128 PRO A O 1
ATOM 1043 N N . ARG A 1 129 ? 13.796 -8.297 -2.051 1.00 95.19 129 ARG A N 1
ATOM 1044 C CA . ARG A 1 129 ? 14.672 -7.965 -3.193 1.00 95.19 129 ARG A CA 1
ATOM 1045 C C . ARG A 1 129 ? 14.015 -8.103 -4.565 1.00 95.19 129 ARG A C 1
ATOM 1047 O O . ARG A 1 129 ? 14.283 -7.285 -5.439 1.00 95.19 129 ARG A O 1
ATOM 1054 N N . ARG A 1 130 ? 13.192 -9.135 -4.777 1.00 94.50 130 ARG A N 1
ATOM 1055 C CA . ARG A 1 130 ? 12.516 -9.367 -6.062 1.00 94.50 130 ARG A CA 1
ATOM 1056 C C . ARG A 1 130 ? 11.583 -8.210 -6.428 1.00 94.50 130 ARG A C 1
ATOM 1058 O O . ARG A 1 130 ? 11.659 -7.719 -7.548 1.00 94.50 130 ARG A O 1
ATOM 1065 N N . VAL A 1 131 ? 10.750 -7.771 -5.486 1.00 96.69 131 VAL A N 1
ATOM 1066 C CA . VAL A 1 131 ? 9.790 -6.680 -5.696 1.00 96.69 131 VAL A CA 1
ATOM 1067 C C . VAL A 1 131 ? 10.520 -5.338 -5.723 1.00 96.69 131 VAL A C 1
ATOM 1069 O O . VAL A 1 131 ? 10.289 -4.552 -6.634 1.00 96.69 131 VAL A O 1
ATOM 1072 N N . SER A 1 132 ? 11.491 -5.115 -4.831 1.00 96.88 132 SER A N 1
ATOM 1073 C CA . SER A 1 132 ? 12.269 -3.864 -4.787 1.00 96.88 132 SER A CA 1
ATOM 1074 C C . SER A 1 132 ? 13.050 -3.604 -6.074 1.00 96.88 132 SER A C 1
ATOM 1076 O O . SER A 1 132 ? 13.086 -2.480 -6.567 1.00 96.88 132 SER A O 1
ATOM 1078 N N . ARG A 1 133 ? 13.650 -4.647 -6.666 1.00 94.88 133 ARG A N 1
ATOM 1079 C CA . ARG A 1 133 ? 14.343 -4.527 -7.958 1.00 94.88 133 ARG A CA 1
ATOM 1080 C C . ARG A 1 133 ? 13.392 -4.143 -9.085 1.00 94.88 133 ARG A C 1
ATOM 1082 O O . ARG A 1 133 ? 13.755 -3.308 -9.904 1.00 94.88 133 ARG A O 1
ATOM 1089 N N . ALA A 1 134 ? 12.209 -4.752 -9.129 1.00 94.06 134 ALA A N 1
ATOM 1090 C CA . ALA A 1 134 ? 11.204 -4.430 -10.133 1.00 94.06 134 ALA A CA 1
ATOM 1091 C C . ALA A 1 134 ? 10.663 -3.003 -9.944 1.00 94.06 134 ALA A C 1
ATOM 1093 O O . ALA A 1 134 ? 10.574 -2.265 -10.918 1.00 94.06 134 ALA A O 1
ATOM 1094 N N . ALA A 1 135 ? 10.395 -2.588 -8.702 1.00 95.62 135 ALA A N 1
ATOM 1095 C CA . ALA A 1 135 ? 9.927 -1.239 -8.390 1.00 95.62 135 ALA A CA 1
ATOM 1096 C C . ALA A 1 135 ? 10.944 -0.175 -8.829 1.00 95.62 135 ALA A C 1
ATOM 1098 O O . ALA A 1 135 ? 10.600 0.743 -9.566 1.00 95.62 135 ALA A O 1
ATOM 1099 N N . ASN A 1 136 ? 12.220 -0.336 -8.467 1.00 94.44 136 ASN A N 1
ATOM 1100 C CA . ASN A 1 136 ? 13.263 0.611 -8.871 1.00 94.44 136 ASN A CA 1
ATOM 1101 C C . ASN A 1 136 ? 13.505 0.608 -10.388 1.00 94.44 136 ASN A C 1
ATOM 1103 O O . ASN A 1 136 ? 13.753 1.661 -10.970 1.00 94.44 136 ASN A O 1
ATOM 1107 N N . ALA A 1 137 ? 13.386 -0.546 -11.053 1.00 90.88 137 ALA A N 1
ATOM 1108 C CA . ALA A 1 137 ? 13.437 -0.599 -12.511 1.00 90.88 137 ALA A CA 1
ATOM 1109 C C . ALA A 1 137 ? 12.267 0.171 -13.147 1.00 90.88 137 ALA A C 1
ATOM 1111 O O . ALA A 1 137 ? 12.493 0.932 -14.083 1.00 90.88 137 ALA A O 1
ATOM 1112 N N . LEU A 1 138 ? 11.045 0.038 -12.622 1.00 90.88 138 LEU A N 1
ATOM 1113 C CA . LEU A 1 138 ? 9.886 0.808 -13.086 1.00 90.88 138 LEU A CA 1
ATOM 1114 C C . LEU A 1 138 ? 10.069 2.312 -12.847 1.00 90.88 138 LEU A C 1
ATOM 1116 O O . LEU A 1 138 ? 9.814 3.094 -13.756 1.00 90.88 138 LEU A O 1
ATOM 1120 N N . ALA A 1 139 ? 10.611 2.718 -11.701 1.00 91.44 139 ALA A N 1
ATOM 1121 C CA . ALA A 1 139 ? 10.878 4.129 -11.409 1.00 91.44 139 ALA A CA 1
ATOM 1122 C C . ALA A 1 139 ? 11.930 4.744 -12.334 1.00 91.44 139 ALA A C 1
ATOM 1124 O O . ALA A 1 139 ? 11.810 5.894 -12.763 1.00 91.44 139 ALA A O 1
ATOM 1125 N N . ARG A 1 140 ? 12.961 3.967 -12.672 1.00 87.25 140 ARG A N 1
ATOM 1126 C CA . ARG A 1 140 ? 14.053 4.413 -13.540 1.00 87.25 140 ARG A CA 1
ATOM 1127 C C . ARG A 1 140 ? 13.668 4.417 -15.018 1.00 87.25 140 ARG A C 1
ATOM 1129 O O . ARG A 1 140 ? 14.097 5.291 -15.770 1.00 87.25 140 ARG A O 1
ATOM 1136 N N . TRP A 1 141 ? 12.883 3.429 -15.439 1.00 82.31 141 TRP A N 1
ATOM 1137 C CA . TRP A 1 141 ? 12.709 3.105 -16.851 1.00 82.31 141 TRP A CA 1
ATOM 1138 C C . TRP A 1 141 ? 11.259 3.134 -17.340 1.00 82.31 141 TRP A C 1
ATOM 1140 O O . TRP A 1 141 ? 11.044 3.315 -18.534 1.00 82.31 141 TRP A O 1
ATOM 1150 N N . GLY A 1 142 ? 10.272 2.980 -16.456 1.00 75.88 142 GLY A N 1
ATOM 1151 C CA . GLY A 1 142 ? 8.852 2.863 -16.803 1.00 75.88 142 GLY A CA 1
ATOM 1152 C C . GLY A 1 142 ? 8.315 4.089 -17.536 1.00 75.88 142 GLY A C 1
ATOM 1153 O O . GLY A 1 142 ? 7.725 3.950 -18.601 1.00 75.88 142 GLY A O 1
ATOM 1154 N N . ARG A 1 143 ? 8.631 5.301 -17.059 1.00 66.50 143 ARG A N 1
ATOM 1155 C CA . ARG A 1 143 ? 8.224 6.549 -17.736 1.00 66.50 143 ARG A CA 1
ATOM 1156 C C . ARG A 1 143 ? 8.820 6.710 -19.134 1.00 66.50 143 ARG A C 1
ATOM 1158 O O . ARG A 1 143 ? 8.176 7.271 -20.012 1.00 66.50 143 ARG A O 1
ATOM 1165 N N . ARG A 1 144 ? 10.013 6.157 -19.374 1.00 67.38 144 ARG A N 1
ATOM 1166 C CA . ARG A 1 144 ? 10.665 6.195 -20.692 1.00 67.38 144 ARG A CA 1
ATOM 1167 C C . ARG A 1 144 ? 9.954 5.311 -21.731 1.00 67.38 144 ARG A C 1
ATOM 1169 O O . ARG A 1 144 ? 10.151 5.516 -22.920 1.00 67.38 144 ARG A O 1
ATOM 1176 N N . LEU A 1 145 ? 9.116 4.361 -21.301 1.00 61.78 145 LEU A N 1
ATOM 1177 C CA . LEU A 1 145 ? 8.306 3.518 -22.191 1.00 61.78 145 LEU A CA 1
ATOM 1178 C C . LEU A 1 145 ? 6.984 4.166 -22.618 1.00 61.78 145 LEU A C 1
ATOM 1180 O O . LEU A 1 145 ? 6.372 3.693 -23.570 1.00 61.78 145 LEU A O 1
ATOM 1184 N N . ILE A 1 146 ? 6.541 5.223 -21.932 1.00 60.59 146 ILE A N 1
ATOM 1185 C CA . ILE A 1 146 ? 5.295 5.929 -22.263 1.00 60.59 146 ILE A CA 1
ATOM 1186 C C . ILE A 1 146 ? 5.489 6.794 -23.522 1.00 60.59 146 ILE A C 1
ATOM 1188 O O . ILE A 1 146 ? 4.555 6.960 -24.301 1.00 60.59 146 ILE A O 1
ATOM 1192 N N . GLU A 1 147 ? 6.721 7.248 -23.787 1.00 60.47 147 GLU A N 1
ATOM 1193 C CA . GLU A 1 147 ? 7.091 7.994 -24.999 1.00 60.47 147 GLU A CA 1
ATOM 1194 C C . GLU A 1 147 ? 8.348 7.404 -25.669 1.00 60.47 147 GLU A C 1
ATOM 1196 O O . GLU A 1 147 ? 9.424 8.012 -25.640 1.00 60.47 147 GLU A O 1
ATOM 1201 N N . PRO A 1 148 ? 8.251 6.222 -26.309 1.00 57.25 148 PRO A N 1
ATOM 1202 C CA . PRO A 1 148 ? 9.397 5.573 -26.951 1.00 57.25 148 PRO A CA 1
ATOM 1203 C C . PRO A 1 148 ? 10.019 6.431 -28.057 1.00 57.25 148 PRO A C 1
ATOM 1205 O O . PRO A 1 148 ? 11.208 6.318 -28.328 1.00 57.25 148 PRO A O 1
ATOM 1208 N N . SER A 1 149 ? 9.230 7.315 -28.674 1.00 61.22 149 SER A N 1
ATOM 1209 C CA . SER A 1 149 ? 9.675 8.262 -29.700 1.00 61.22 149 SER A CA 1
ATOM 1210 C C . SER A 1 149 ? 10.705 9.277 -29.197 1.00 61.22 149 SER A C 1
ATOM 1212 O O . SER A 1 149 ? 11.458 9.813 -30.004 1.00 61.22 149 SER A O 1
ATOM 1214 N N . ASN A 1 150 ? 10.766 9.518 -27.882 1.00 62.84 150 ASN A N 1
ATOM 1215 C CA . ASN A 1 150 ? 11.764 10.390 -27.257 1.00 62.84 150 ASN A CA 1
ATOM 1216 C C . ASN A 1 150 ? 13.059 9.642 -26.894 1.00 62.84 150 ASN A C 1
ATOM 1218 O O . ASN A 1 150 ? 14.054 10.265 -26.521 1.00 62.84 150 ASN A O 1
ATOM 1222 N N . LEU A 1 151 ? 13.078 8.311 -27.024 1.00 64.94 151 LEU A N 1
ATOM 1223 C CA . LEU A 1 151 ? 14.282 7.504 -26.892 1.00 64.94 151 LEU A CA 1
ATOM 1224 C C . LEU A 1 151 ? 14.893 7.286 -28.279 1.00 64.94 151 LEU A C 1
ATOM 1226 O O . LEU A 1 151 ? 14.369 6.534 -29.097 1.00 64.94 151 LEU A O 1
ATOM 1230 N N . GLY A 1 152 ? 16.050 7.898 -28.537 1.00 69.69 152 GLY A N 1
ATOM 1231 C C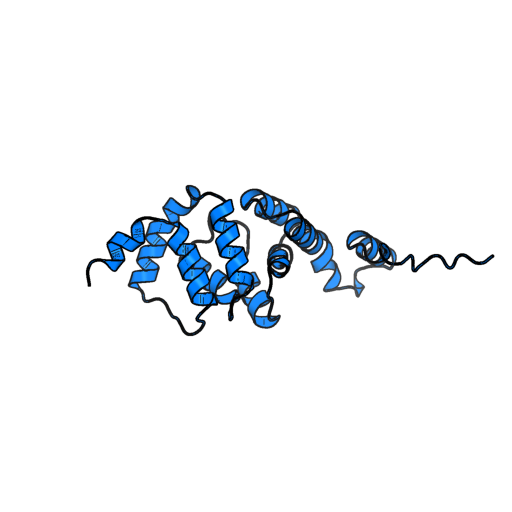A . GLY A 1 152 ? 16.904 7.461 -29.643 1.00 69.69 152 GLY A CA 1
ATOM 1232 C C . GLY A 1 152 ? 17.284 5.978 -29.501 1.00 69.69 152 GLY A C 1
ATOM 1233 O O . GLY A 1 152 ? 17.135 5.385 -28.429 1.00 69.69 152 GLY A O 1
ATOM 1234 N N . ALA A 1 153 ? 17.821 5.369 -30.562 1.00 73.38 153 ALA A N 1
ATOM 1235 C CA . ALA A 1 153 ? 18.174 3.942 -30.577 1.00 73.38 153 ALA A CA 1
ATOM 1236 C C . ALA A 1 153 ? 19.085 3.520 -29.403 1.00 73.38 153 ALA A C 1
ATOM 1238 O O . ALA A 1 153 ? 18.901 2.446 -28.832 1.00 73.38 153 ALA A O 1
ATOM 1239 N N . GLU A 1 154 ? 20.016 4.386 -28.989 1.00 73.88 154 GLU A N 1
ATOM 1240 C CA . GLU A 1 154 ? 20.866 4.165 -27.811 1.00 73.88 154 GLU A CA 1
ATOM 1241 C C . GLU A 1 154 ? 20.071 4.151 -26.499 1.00 73.88 154 GLU A C 1
ATOM 1243 O O . GLU A 1 154 ? 20.297 3.290 -25.654 1.00 73.88 154 GLU A O 1
ATOM 1248 N N . GLY A 1 155 ? 19.093 5.048 -26.342 1.00 71.38 155 GLY A N 1
ATOM 1249 C CA . GLY A 1 155 ? 18.230 5.098 -25.161 1.00 71.38 155 GLY A CA 1
ATOM 1250 C C . GLY A 1 155 ? 17.318 3.875 -25.045 1.00 71.38 155 GLY A C 1
ATOM 1251 O O . GLY A 1 155 ? 17.068 3.392 -23.939 1.00 71.38 155 GLY A O 1
ATOM 1252 N N . LEU A 1 156 ? 16.867 3.334 -26.181 1.00 70.69 156 LEU A N 1
ATOM 1253 C CA . LEU A 1 156 ? 16.117 2.081 -26.228 1.00 70.69 156 LEU A CA 1
ATOM 1254 C C . LEU A 1 156 ? 17.011 0.873 -25.898 1.00 70.69 156 LEU A C 1
ATOM 1256 O O . LEU A 1 156 ? 16.595 -0.010 -25.149 1.00 70.69 156 LEU A O 1
ATOM 1260 N N . LEU A 1 157 ? 18.245 0.836 -26.409 1.00 73.69 157 LEU A N 1
ATOM 1261 C CA . LEU A 1 157 ? 19.213 -0.220 -26.096 1.00 73.69 157 LEU A CA 1
ATOM 1262 C C . LEU A 1 157 ? 19.618 -0.215 -24.617 1.00 73.69 157 LEU A C 1
ATOM 1264 O O . LEU A 1 157 ? 19.600 -1.276 -23.995 1.00 73.69 157 LEU A O 1
ATOM 1268 N N . ASP A 1 158 ? 19.917 0.952 -24.042 1.00 76.69 158 ASP A N 1
ATOM 1269 C CA . ASP A 1 158 ? 20.229 1.116 -22.614 1.00 76.69 158 ASP A CA 1
ATOM 1270 C C . ASP A 1 158 ? 19.047 0.676 -21.737 1.00 76.69 158 ASP A C 1
ATOM 1272 O O . ASP A 1 158 ? 19.215 -0.075 -20.775 1.00 76.69 158 ASP A O 1
ATOM 1276 N N . HIS A 1 159 ? 17.819 1.029 -22.134 1.00 69.69 159 HIS A N 1
ATOM 1277 C CA . HIS A 1 159 ? 16.605 0.538 -21.486 1.00 69.69 159 HIS A CA 1
ATOM 1278 C C . HIS A 1 159 ? 16.511 -0.998 -21.528 1.00 69.69 159 HIS A C 1
ATOM 1280 O O . HIS A 1 159 ? 16.366 -1.639 -20.484 1.00 69.69 159 HIS A O 1
ATOM 1286 N N . LEU A 1 160 ? 16.616 -1.604 -22.718 1.00 71.56 160 LEU A N 1
ATOM 1287 C CA . LEU A 1 160 ? 16.521 -3.056 -22.919 1.00 71.56 160 LEU A CA 1
ATOM 1288 C C . LEU A 1 160 ? 17.618 -3.815 -22.155 1.00 71.56 160 LEU A C 1
ATOM 1290 O O . LEU A 1 160 ? 17.364 -4.874 -21.574 1.00 71.56 160 LEU A O 1
ATOM 1294 N N . GLN A 1 161 ? 18.831 -3.266 -22.094 1.00 76.88 161 GLN A N 1
ATOM 1295 C CA . GLN A 1 161 ? 19.914 -3.796 -21.267 1.00 76.88 161 GLN A CA 1
ATOM 1296 C C . GLN A 1 161 ? 19.605 -3.652 -19.769 1.00 76.88 161 GLN A C 1
ATOM 1298 O O . GLN A 1 161 ? 19.779 -4.613 -19.014 1.00 76.88 161 GLN A O 1
ATOM 1303 N N . GLY A 1 162 ? 19.085 -2.497 -19.346 1.00 69.31 162 GLY A N 1
ATOM 1304 C CA . GLY A 1 162 ? 18.726 -2.181 -17.963 1.00 69.31 162 GLY A CA 1
ATOM 1305 C C . GLY A 1 162 ? 17.634 -3.082 -17.381 1.00 69.31 162 GLY A C 1
ATOM 1306 O O . GLY A 1 162 ? 17.741 -3.506 -16.227 1.00 69.31 162 GLY A O 1
ATOM 1307 N N . VAL A 1 163 ? 16.629 -3.452 -18.182 1.00 69.88 163 VAL A N 1
ATOM 1308 C CA . VAL A 1 163 ? 15.587 -4.427 -17.793 1.00 69.88 163 VAL A CA 1
ATOM 1309 C C . VAL A 1 163 ? 16.023 -5.884 -17.989 1.00 69.88 163 VAL A C 1
ATOM 1311 O O . VAL A 1 163 ? 15.306 -6.810 -17.616 1.00 69.88 163 VAL A O 1
ATOM 1314 N N . GLY A 1 164 ? 17.223 -6.110 -18.528 1.00 65.19 164 GLY A N 1
ATOM 1315 C CA . GLY A 1 164 ? 17.789 -7.440 -18.729 1.00 65.19 164 GLY A CA 1
ATOM 1316 C C . GLY A 1 164 ? 17.180 -8.217 -19.897 1.00 65.19 164 GLY A C 1
ATOM 1317 O O . GLY A 1 164 ? 17.272 -9.443 -19.889 1.00 65.19 164 GLY A O 1
ATOM 1318 N N . ALA A 1 165 ? 16.610 -7.545 -20.904 1.00 71.69 165 ALA A N 1
ATOM 1319 C CA . ALA A 1 165 ? 15.981 -8.176 -22.070 1.00 71.69 165 ALA A CA 1
ATOM 1320 C C . ALA A 1 165 ? 16.931 -9.131 -22.819 1.00 71.69 165 ALA A C 1
ATOM 1322 O O . ALA A 1 165 ? 16.514 -10.165 -23.331 1.00 71.69 165 ALA A O 1
ATOM 1323 N N . PHE A 1 166 ? 18.233 -8.835 -22.817 1.00 72.06 166 PHE A N 1
ATOM 1324 C CA . PHE A 1 166 ? 19.251 -9.645 -23.494 1.00 72.06 166 PHE A CA 1
ATOM 1325 C C . PHE A 1 166 ? 19.855 -10.760 -22.628 1.00 72.06 166 PHE A C 1
ATOM 1327 O O . PHE A 1 166 ? 20.653 -11.556 -23.120 1.00 72.06 166 PHE A O 1
ATOM 1334 N N . ARG A 1 167 ? 19.483 -10.865 -21.343 1.00 64.94 167 ARG A N 1
ATOM 1335 C CA . ARG A 1 167 ? 20.041 -11.888 -20.438 1.00 64.94 167 ARG A CA 1
ATOM 1336 C C . ARG A 1 167 ? 19.557 -13.311 -20.746 1.00 64.94 167 ARG A C 1
ATOM 1338 O O . ARG A 1 167 ? 20.159 -14.255 -20.249 1.00 64.94 167 ARG A O 1
ATOM 1345 N N . PHE A 1 168 ? 18.536 -13.467 -21.592 1.00 53.22 168 PHE A N 1
ATOM 1346 C CA . PHE A 1 168 ? 17.985 -14.764 -22.009 1.00 53.22 168 PHE A CA 1
ATOM 1347 C C . PHE A 1 168 ? 18.289 -15.133 -23.478 1.00 53.22 168 PHE A C 1
ATOM 1349 O O . PHE A 1 168 ? 17.756 -16.113 -23.983 1.00 53.22 168 PHE A O 1
ATOM 1356 N N . GLY A 1 169 ? 19.157 -14.382 -24.171 1.00 46.06 169 GLY A N 1
ATOM 1357 C CA . GLY A 1 169 ? 19.448 -14.567 -25.603 1.00 46.06 169 GLY A CA 1
ATOM 1358 C C . GLY A 1 169 ? 20.489 -15.636 -25.965 1.00 46.06 169 GLY A C 1
ATOM 1359 O O . GLY A 1 169 ? 20.777 -15.808 -27.146 1.00 46.06 169 GLY A O 1
ATOM 1360 N N . GLN A 1 170 ? 21.069 -16.362 -25.004 1.00 44.09 170 GLN A N 1
ATOM 1361 C CA . GLN A 1 170 ? 21.883 -17.542 -25.322 1.00 44.09 170 GLN A CA 1
ATOM 1362 C C . GLN A 1 170 ? 20.995 -18.784 -25.238 1.00 44.09 170 GLN A C 1
ATOM 1364 O O . GLN A 1 170 ? 20.871 -19.405 -24.184 1.00 44.09 170 GLN A O 1
ATOM 1369 N N . GLY A 1 171 ? 20.349 -19.118 -26.360 1.00 44.94 171 GLY A N 1
ATOM 1370 C CA . GLY A 1 171 ? 19.773 -20.446 -26.573 1.00 44.94 171 GLY A CA 1
ATOM 1371 C C . GLY A 1 171 ? 20.831 -21.544 -26.377 1.00 44.94 171 GLY A C 1
ATOM 1372 O O . GLY A 1 171 ? 22.029 -21.240 -26.339 1.00 44.94 171 GLY A O 1
ATOM 1373 N N . PRO A 1 172 ? 20.419 -22.816 -26.218 1.00 37.88 172 PRO A N 1
ATOM 1374 C CA . PRO A 1 172 ? 21.347 -23.910 -25.960 1.00 37.88 172 PRO A CA 1
ATOM 1375 C C . PRO A 1 172 ? 22.460 -23.894 -27.008 1.00 37.88 172 PRO A C 1
ATOM 1377 O O . PRO A 1 172 ? 22.185 -23.898 -28.208 1.00 37.88 172 PRO A O 1
ATOM 1380 N N . ARG A 1 173 ? 23.720 -23.848 -26.551 1.00 45.56 173 ARG A N 1
ATOM 1381 C CA . ARG A 1 173 ? 24.872 -24.102 -27.416 1.00 45.56 173 ARG A CA 1
ATOM 1382 C C . ARG A 1 173 ? 24.650 -25.474 -28.033 1.00 45.56 173 ARG A C 1
ATOM 1384 O O . ARG A 1 173 ? 24.758 -26.486 -27.345 1.00 45.56 173 ARG A O 1
ATOM 1391 N N . ILE A 1 174 ? 24.296 -25.493 -29.313 1.00 44.41 174 ILE A N 1
ATOM 1392 C CA . ILE A 1 174 ? 24.351 -26.698 -30.124 1.00 44.41 174 ILE A CA 1
ATOM 1393 C C . ILE A 1 174 ? 25.835 -27.058 -30.155 1.00 44.41 174 ILE A C 1
ATOM 1395 O O . ILE A 1 174 ? 26.626 -26.401 -30.827 1.00 44.41 174 ILE A O 1
ATOM 1399 N N . TYR A 1 175 ? 26.229 -28.032 -29.338 1.00 40.88 175 TYR A N 1
ATOM 1400 C CA . TYR A 1 175 ? 27.513 -28.693 -29.493 1.00 40.88 175 TYR A CA 1
ATOM 1401 C C . TYR A 1 175 ? 27.439 -29.465 -30.809 1.00 40.88 175 TYR A C 1
ATOM 1403 O O . TYR A 1 175 ? 26.740 -30.470 -30.917 1.00 40.88 175 TYR A O 1
ATOM 1411 N N . SER A 1 176 ? 28.093 -28.931 -31.831 1.00 45.47 176 SER A N 1
ATOM 1412 C CA . SER A 1 176 ? 28.377 -29.620 -33.081 1.00 45.47 176 SER A CA 1
ATOM 1413 C C . SER A 1 176 ? 29.772 -30.234 -33.001 1.00 45.47 176 SER A C 1
ATOM 1415 O O . SER A 1 176 ? 30.734 -29.480 -32.852 1.00 45.47 176 SER A O 1
ATOM 1417 N N . GLY A 1 177 ? 29.845 -31.558 -33.176 1.00 45.06 177 GLY A N 1
ATOM 1418 C CA . GLY A 1 177 ? 31.070 -32.308 -33.487 1.00 45.06 177 GLY A CA 1
ATOM 1419 C C . GLY A 1 177 ? 31.781 -32.902 -32.289 1.00 45.06 177 GLY A C 1
ATOM 1420 O O . GLY A 1 177 ? 32.530 -32.146 -31.638 1.00 45.06 177 GLY A O 1
#

Foldseek 3Di:
DPPPLVVLQPDLLVLLVVLLVCLQPVPDDDDPVNLVSNLVSLVVVVVDDLQSNLVSLQSLQAHNQSLSSLVSCVSSVNCPPQVPPFDSVVVSVVCVVVVGHHNLSLLCSLQPAALVSLLVNCVSSVPDPNNSLSNSLNNVQVVCVVCVVPQDPVSVVVNCVSVPVCVPVDDDPPPDD

pLDDT: mean 85.83, std 16.23, range [37.88, 97.94]

Sequence (177 aa):
MRHVSEAFREDPLRVFRVARFAATFPEFTGNQETAKLMQEMVTELPDLPAERIWMEWVKTADQDAPWRFYETLAEVGANRPWFDGIDLDALTELFRRQGLRGSLSLAAVGWDHSEAVTSQFVSRLKVPRRVSRAANALARWGRRLIEPSNLGAEGLLDHLQGVGAFRFGQGPRIYSG

Secondary structure (DSSP, 8-state):
--HHHHHHTT-TTHHHHHHHHHHH-TT----HHHHHHHHHGGGGGGGS-HHHHHHHHHHHTTSS-THHHHHHHHHTTTTTTTTTT--HHHHHHHHHHHT--STTGGGGGGSSS-HHHHHHHHHHTT--HHHHHHHHHIIIIIGGGT-GGGS-HHHHHHHHHHTTGGGG---------

Radius of gyration: 19.76 Å; chains: 1; bounding box: 54×43×57 Å